Protein AF-A0A523N2C3-F1 (afdb_monomer_lite)

Foldseek 3Di:
DPLPQDWFWWWKDPQPDPDTFIWIWGAAQFWIWTHGPPDDIDTHGLLQWAWDADPPQGWIKIWGDPDPPDPGTIIITGNDPCVVV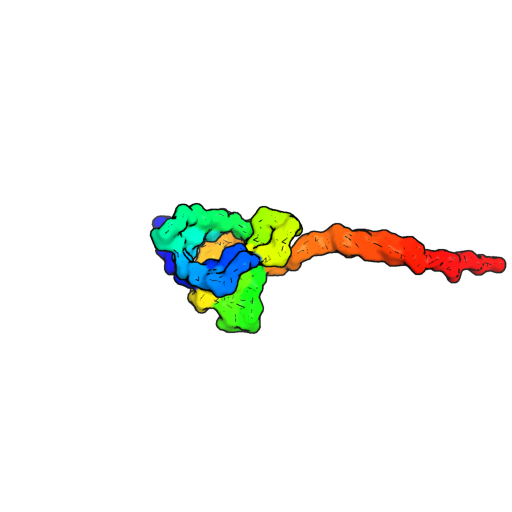SNCVRHPPSVVNNPDDPPCVVVVVVVVVVVVVPDDPPPPDD

Structure (mmCIF, N/CA/C/O backbone):
data_AF-A0A523N2C3-F1
#
_entry.id   AF-A0A523N2C3-F1
#
loop_
_atom_site.group_PDB
_atom_site.id
_atom_site.type_symbol
_atom_site.label_atom_id
_atom_site.label_alt_id
_atom_site.label_comp_id
_atom_site.label_asym_id
_atom_site.label_entity_id
_atom_site.label_seq_id
_atom_site.pdbx_PDB_ins_code
_atom_site.Cartn_x
_atom_site.Cartn_y
_atom_site.Cartn_z
_atom_site.occupancy
_atom_site.B_iso_or_equiv
_atom_site.auth_seq_id
_atom_site.auth_comp_id
_atom_site.auth_asym_id
_atom_sit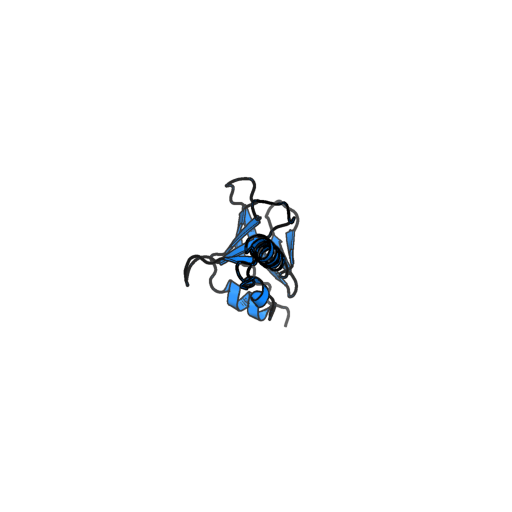e.auth_atom_id
_atom_site.pdbx_PDB_model_num
ATOM 1 N N . MET A 1 1 ? -24.363 -11.819 -2.082 1.00 35.06 1 MET A N 1
ATOM 2 C CA . MET A 1 1 ? -23.627 -11.624 -0.815 1.00 35.06 1 MET A CA 1
ATOM 3 C C . MET A 1 1 ? -23.099 -10.202 -0.810 1.00 35.06 1 MET A C 1
ATOM 5 O O . MET A 1 1 ? -22.522 -9.829 -1.828 1.00 35.06 1 MET A O 1
ATOM 9 N N . PRO A 1 2 ? -23.311 -9.391 0.240 1.00 38.69 2 PRO A N 1
ATOM 10 C CA . PRO A 1 2 ? -22.528 -8.169 0.368 1.00 38.69 2 PRO A CA 1
ATOM 11 C C . PRO A 1 2 ? -21.047 -8.582 0.432 1.00 38.69 2 PRO A C 1
ATOM 13 O O . PRO A 1 2 ? -20.755 -9.614 1.045 1.00 38.69 2 PRO A O 1
ATOM 16 N N . PRO A 1 3 ? -20.120 -7.864 -0.225 1.00 46.34 3 PRO A N 1
ATOM 17 C CA . PRO A 1 3 ? -18.705 -8.109 0.006 1.00 46.34 3 PRO A CA 1
ATOM 18 C C . PRO A 1 3 ? -18.484 -7.945 1.509 1.00 46.34 3 PRO A C 1
ATOM 20 O O . PRO A 1 3 ? -18.858 -6.919 2.081 1.00 46.34 3 PRO A O 1
ATOM 23 N N . SER A 1 4 ? -17.979 -8.989 2.165 1.00 52.44 4 SER A N 1
ATOM 24 C CA . SER A 1 4 ? -17.527 -8.888 3.546 1.00 52.44 4 SER A CA 1
ATOM 25 C C . SER A 1 4 ? -16.598 -7.687 3.609 1.00 52.44 4 SER A C 1
ATOM 27 O O . SER A 1 4 ? -15.589 -7.649 2.908 1.00 52.44 4 SER A O 1
ATOM 29 N N . LEU A 1 5 ? -16.990 -6.678 4.382 1.00 62.38 5 LEU A N 1
ATOM 30 C CA . LEU A 1 5 ?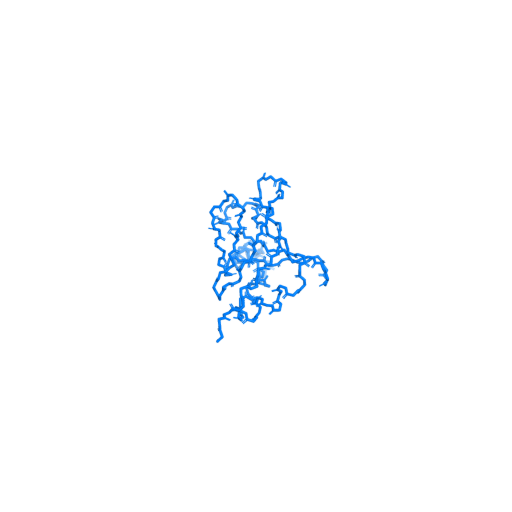 -16.196 -5.490 4.646 1.00 62.38 5 LEU A CA 1
ATOM 31 C C . LEU A 1 5 ? -15.027 -5.892 5.541 1.00 62.38 5 LEU A C 1
ATOM 33 O O . LEU A 1 5 ? -15.012 -5.581 6.725 1.00 62.38 5 LEU A O 1
ATOM 37 N N . MET A 1 6 ? -14.096 -6.668 4.991 1.00 75.12 6 MET A N 1
ATOM 38 C CA . MET A 1 6 ? -12.851 -6.988 5.661 1.00 75.12 6 MET A CA 1
ATOM 39 C C . MET A 1 6 ? -12.046 -5.696 5.730 1.00 75.12 6 MET A C 1
ATOM 41 O O . MET A 1 6 ? -11.617 -5.139 4.714 1.00 75.12 6 MET A O 1
ATOM 45 N N . GLU A 1 7 ? -11.963 -5.174 6.948 1.00 89.00 7 GLU A N 1
ATOM 46 C CA . GLU A 1 7 ? -11.082 -4.079 7.303 1.00 89.00 7 GLU A CA 1
ATOM 47 C C . GLU A 1 7 ? -9.755 -4.684 7.747 1.00 89.00 7 GLU A C 1
ATOM 49 O O . GLU A 1 7 ? -9.733 -5.542 8.625 1.00 89.00 7 GLU A O 1
ATOM 54 N N . PHE A 1 8 ? -8.664 -4.227 7.147 1.00 91.50 8 PHE A N 1
ATOM 55 C CA . PHE A 1 8 ? -7.313 -4.587 7.564 1.00 91.50 8 PHE A CA 1
ATOM 56 C C . PHE A 1 8 ? -6.679 -3.417 8.294 1.00 91.50 8 PHE A C 1
ATOM 58 O O . PHE A 1 8 ? -6.970 -2.258 7.999 1.00 91.50 8 PHE A O 1
ATOM 65 N N . GLU A 1 9 ? -5.780 -3.701 9.221 1.00 93.38 9 GLU A N 1
ATOM 66 C CA . GLU A 1 9 ? -5.009 -2.669 9.901 1.00 93.38 9 GLU A CA 1
ATOM 67 C C . GLU A 1 9 ? -3.632 -2.516 9.259 1.00 93.38 9 GLU A C 1
ATOM 69 O O . GLU A 1 9 ? -3.053 -3.456 8.708 1.00 93.38 9 GLU A O 1
ATOM 74 N N . GLY A 1 10 ? -3.105 -1.299 9.309 1.00 93.25 10 GLY A N 1
ATOM 75 C CA . GLY A 1 10 ? -1.777 -1.015 8.808 1.00 93.25 10 GLY A CA 1
ATOM 76 C C . GLY A 1 10 ? -1.240 0.326 9.272 1.00 93.25 10 GLY A C 1
ATOM 77 O O . GLY A 1 10 ? -1.877 1.080 10.012 1.00 93.25 10 GLY A O 1
ATOM 78 N N . PHE A 1 11 ? -0.045 0.637 8.783 1.00 94.62 11 PHE A N 1
ATOM 79 C CA . PHE A 1 11 ? 0.632 1.899 9.047 1.00 94.62 11 PHE A CA 1
ATOM 80 C C . PHE A 1 11 ? 0.904 2.640 7.747 1.00 94.62 11 PHE A C 1
ATOM 82 O O . PHE A 1 11 ? 1.584 2.127 6.857 1.00 94.62 11 PHE A O 1
ATOM 89 N N . TYR A 1 12 ? 0.394 3.863 7.658 1.00 93.88 12 TYR A N 1
ATOM 90 C CA . TYR A 1 12 ? 0.642 4.787 6.565 1.00 93.88 12 TYR A CA 1
ATOM 91 C C . TYR A 1 12 ? 1.841 5.691 6.867 1.00 93.88 12 TYR A C 1
ATOM 93 O O . TYR A 1 12 ? 1.990 6.210 7.974 1.00 93.88 12 TYR A O 1
ATOM 101 N N . TYR A 1 13 ? 2.653 5.915 5.842 1.00 92.62 13 TYR A N 1
ATOM 102 C CA . TYR A 1 13 ? 3.805 6.802 5.824 1.00 92.62 13 TYR A CA 1
ATOM 103 C C . TYR A 1 13 ? 3.618 7.803 4.685 1.00 92.62 13 TYR A C 1
ATOM 105 O O . TYR A 1 13 ? 3.387 7.426 3.531 1.00 92.62 13 TYR A O 1
ATOM 113 N N . ASP A 1 14 ? 3.736 9.087 5.007 1.00 89.25 14 ASP A N 1
ATOM 114 C CA . ASP A 1 14 ? 3.479 10.185 4.072 1.00 89.25 14 ASP A CA 1
ATOM 115 C C . ASP A 1 14 ? 4.646 10.483 3.115 1.00 89.25 14 ASP A C 1
ATOM 117 O O . ASP A 1 14 ? 4.495 11.303 2.209 1.00 89.25 14 ASP A O 1
ATOM 121 N N . GLY A 1 15 ? 5.795 9.827 3.314 1.00 86.44 15 GLY A N 1
ATOM 122 C CA . GLY A 1 15 ? 7.019 10.022 2.532 1.00 86.44 15 GLY A CA 1
ATOM 123 C C . GLY A 1 15 ? 7.761 11.330 2.840 1.00 86.44 15 GLY A C 1
ATOM 124 O O . GLY A 1 15 ? 8.790 11.606 2.224 1.00 86.44 15 GLY A O 1
ATOM 125 N N . LYS A 1 16 ? 7.264 12.134 3.788 1.00 86.38 16 LYS A N 1
ATOM 126 C CA . LYS A 1 16 ? 7.852 13.418 4.204 1.00 86.38 16 LYS A CA 1
ATOM 127 C C . LYS A 1 16 ? 8.444 13.347 5.603 1.00 86.38 16 LYS A C 1
ATOM 129 O O . LYS A 1 16 ? 9.425 14.028 5.887 1.00 86.38 16 LYS A O 1
ATOM 134 N N . SER A 1 17 ? 7.849 12.533 6.467 1.00 87.19 17 SER A N 1
ATOM 135 C CA . SER A 1 17 ? 8.278 12.334 7.842 1.00 87.19 17 SER A CA 1
ATOM 136 C C . SER A 1 17 ? 8.409 10.839 8.160 1.00 87.19 17 SER A C 1
ATOM 138 O O . SER A 1 17 ? 7.783 10.003 7.506 1.00 87.19 17 SER A O 1
ATOM 140 N N . PRO A 1 18 ? 9.202 10.467 9.180 1.00 83.94 18 PRO A N 1
ATOM 141 C CA . PRO A 1 18 ? 9.269 9.087 9.666 1.00 83.94 18 PRO A CA 1
ATOM 142 C C . PRO A 1 18 ? 8.032 8.679 10.490 1.00 83.94 18 PRO A C 1
ATOM 144 O O . PRO A 1 18 ? 8.004 7.589 11.066 1.00 83.94 18 PRO A O 1
ATOM 147 N N . THR A 1 19 ? 7.026 9.552 10.585 1.00 89.00 19 THR A N 1
ATOM 148 C CA . THR A 1 19 ? 5.820 9.347 11.387 1.00 89.00 19 THR A CA 1
ATOM 149 C C . THR A 1 19 ? 4.987 8.205 10.821 1.00 89.00 19 THR A C 1
ATOM 151 O O . THR A 1 19 ? 4.746 8.122 9.617 1.00 89.00 19 THR A O 1
ATOM 154 N N . ARG A 1 20 ? 4.523 7.331 11.714 1.00 91.88 20 ARG A N 1
ATOM 155 C CA . ARG A 1 20 ? 3.606 6.239 11.386 1.00 91.88 20 ARG A CA 1
ATOM 156 C C . ARG A 1 20 ? 2.194 6.679 11.721 1.00 91.88 20 ARG A C 1
ATOM 158 O O . ARG A 1 20 ? 1.926 7.038 12.864 1.00 91.88 20 ARG A O 1
ATOM 165 N N . HIS A 1 21 ? 1.299 6.612 10.748 1.00 92.69 21 HIS A N 1
ATOM 166 C CA . HIS A 1 21 ? -0.113 6.902 10.956 1.00 92.69 21 HIS A CA 1
ATOM 167 C C . HIS A 1 21 ? -0.902 5.590 10.949 1.00 92.69 21 HIS A C 1
ATOM 169 O O . HIS A 1 21 ? -0.897 4.910 9.920 1.00 92.69 21 HIS A O 1
ATOM 175 N N . PRO A 1 22 ? -1.555 5.202 12.059 1.00 93.50 22 PRO A N 1
ATOM 176 C CA . PRO A 1 22 ? -2.421 4.031 12.057 1.00 93.50 22 PRO A CA 1
ATOM 177 C C . PRO A 1 22 ? -3.563 4.257 11.065 1.00 93.50 22 PRO A C 1
ATOM 179 O O . PRO A 1 22 ? -4.170 5.332 11.024 1.00 93.50 22 PRO A O 1
ATOM 182 N N . VAL A 1 23 ? -3.818 3.255 10.232 1.00 94.62 23 VAL A N 1
ATOM 183 C CA . VAL A 1 23 ? -4.804 3.338 9.160 1.00 94.62 23 VAL A CA 1
ATOM 184 C C . VAL A 1 23 ? -5.556 2.024 9.039 1.00 94.62 23 VAL A C 1
ATOM 186 O O . VAL A 1 23 ? -4.975 0.944 9.139 1.00 94.62 23 VAL A O 1
ATOM 189 N N . LYS A 1 24 ? -6.858 2.126 8.794 1.00 94.62 24 LYS A N 1
ATOM 190 C CA . LYS A 1 24 ? -7.691 0.996 8.402 1.00 94.62 24 LYS A CA 1
ATOM 191 C C . LYS A 1 24 ? -7.810 0.938 6.891 1.00 94.62 24 LYS A C 1
ATOM 193 O O . LYS A 1 24 ? -7.912 1.960 6.217 1.00 94.62 24 LYS A O 1
ATOM 198 N N . LEU A 1 25 ? -7.816 -0.264 6.352 1.00 92.94 25 LEU A N 1
ATOM 199 C CA . LEU A 1 25 ? -7.745 -0.532 4.930 1.00 92.94 25 LEU A CA 1
ATOM 200 C C . LEU A 1 25 ? -8.987 -1.292 4.513 1.00 92.94 25 LEU A C 1
ATOM 202 O O . LEU A 1 25 ? -9.305 -2.331 5.081 1.00 92.94 25 LEU A O 1
ATOM 206 N N . ARG A 1 26 ? -9.677 -0.788 3.496 1.00 92.31 26 ARG A N 1
ATOM 207 C CA . ARG A 1 26 ? -10.812 -1.472 2.878 1.00 92.31 26 ARG A CA 1
ATOM 208 C C . ARG A 1 26 ? -10.537 -1.719 1.414 1.00 92.31 26 ARG A C 1
ATOM 210 O O . ARG A 1 26 ? -10.125 -0.823 0.677 1.00 92.31 26 ARG A O 1
ATOM 217 N N . LEU A 1 27 ? -10.780 -2.951 1.003 1.00 89.50 27 LEU A N 1
ATOM 218 C CA . LEU A 1 27 ? -10.638 -3.371 -0.378 1.00 89.50 27 LEU A CA 1
ATOM 219 C C . LEU A 1 27 ? -11.946 -3.106 -1.118 1.00 89.50 27 LEU A C 1
ATOM 221 O O . LEU A 1 27 ? -13.016 -3.507 -0.668 1.00 89.50 27 LEU A O 1
ATOM 225 N N . ASN A 1 28 ? -11.843 -2.451 -2.266 1.00 87.75 28 ASN A N 1
ATOM 226 C CA . ASN A 1 28 ? -12.904 -2.357 -3.261 1.00 87.75 28 ASN A CA 1
ATOM 227 C C . ASN A 1 28 ? -12.353 -2.862 -4.594 1.00 87.75 28 ASN A C 1
ATOM 229 O O . ASN A 1 28 ? -11.156 -2.738 -4.806 1.00 87.75 28 ASN A O 1
ATOM 233 N N . PRO A 1 29 ? -13.177 -3.319 -5.553 1.00 85.88 29 PRO A N 1
ATOM 234 C CA . PRO A 1 29 ? -12.684 -3.897 -6.812 1.00 85.88 29 PRO A CA 1
ATOM 235 C C . PRO A 1 29 ? -11.722 -3.018 -7.636 1.00 85.88 29 PRO A C 1
ATOM 237 O O . PRO A 1 29 ? -10.985 -3.524 -8.475 1.00 85.88 29 PRO A O 1
ATOM 240 N N . GLN A 1 30 ? -11.724 -1.698 -7.426 1.00 85.12 30 GLN A N 1
ATOM 241 C CA . GLN A 1 30 ? -10.916 -0.732 -8.188 1.00 85.12 30 GLN A CA 1
ATOM 242 C C . GLN A 1 30 ? -9.909 0.041 -7.324 1.00 85.12 30 GLN A C 1
ATOM 244 O O . GLN A 1 30 ? -8.933 0.583 -7.850 1.00 85.12 30 GLN A O 1
ATOM 249 N N . HIS A 1 31 ? -10.156 0.128 -6.015 1.00 90.38 31 HIS A N 1
ATOM 250 C CA . HIS A 1 31 ? -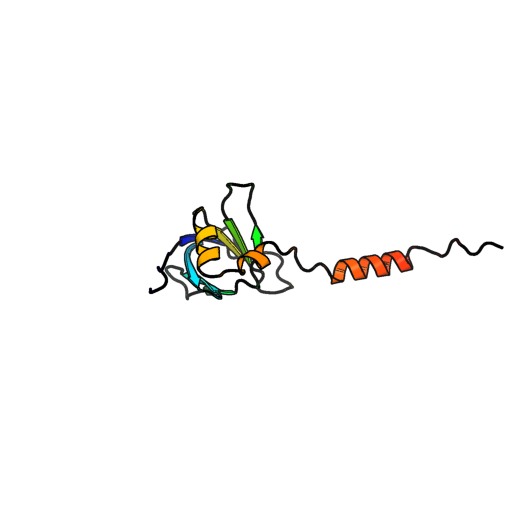9.444 1.027 -5.117 1.00 90.38 31 HIS A CA 1
ATOM 251 C C . HIS A 1 31 ? -9.164 0.364 -3.769 1.00 90.38 31 HIS A C 1
ATOM 253 O O . HIS A 1 31 ? -10.019 -0.306 -3.196 1.00 90.38 31 HIS A O 1
ATOM 259 N N . LEU A 1 32 ? -7.992 0.656 -3.220 1.00 91.25 32 LEU A N 1
ATOM 260 C CA . LEU A 1 32 ? -7.680 0.495 -1.812 1.00 91.25 32 LEU A CA 1
ATOM 261 C C . LEU A 1 32 ? -8.083 1.769 -1.068 1.00 91.25 32 LEU A C 1
ATOM 263 O O . LEU A 1 32 ? -7.594 2.857 -1.367 1.00 91.25 32 LEU A O 1
ATOM 267 N N . HIS A 1 33 ? -8.973 1.638 -0.100 1.00 93.69 33 HIS A N 1
ATOM 268 C CA . HIS A 1 33 ? -9.438 2.732 0.735 1.00 93.69 33 HIS A CA 1
ATOM 269 C C . HIS A 1 33 ? -8.645 2.769 2.035 1.00 93.69 33 HIS A C 1
ATOM 271 O O . HIS A 1 33 ? -8.586 1.772 2.744 1.00 93.69 33 HIS A O 1
ATOM 277 N N . LEU A 1 34 ? -8.063 3.922 2.345 1.00 93.62 34 LEU A N 1
ATOM 278 C CA . LEU A 1 34 ? -7.343 4.209 3.575 1.00 93.62 34 LEU A CA 1
ATOM 279 C C . LEU A 1 34 ? -8.229 5.092 4.458 1.00 93.62 34 LEU A C 1
ATOM 281 O O . LEU A 1 34 ? -8.521 6.240 4.113 1.00 93.62 34 LEU A O 1
ATOM 285 N N . ILE A 1 35 ? -8.668 4.541 5.581 1.00 94.06 35 ILE A N 1
ATOM 286 C CA . ILE A 1 35 ? -9.496 5.203 6.584 1.00 94.06 35 ILE A CA 1
ATOM 287 C C . ILE A 1 35 ? -8.607 5.558 7.765 1.00 94.06 35 ILE A C 1
ATOM 289 O O . ILE A 1 35 ? -8.096 4.687 8.470 1.00 94.06 35 ILE A O 1
ATOM 293 N N . PHE A 1 36 ? -8.440 6.853 7.972 1.00 92.50 36 PHE A N 1
ATOM 294 C CA . PHE A 1 36 ? -7.754 7.406 9.126 1.00 92.50 36 PHE A CA 1
ATOM 295 C C . PHE A 1 36 ? -8.780 7.766 10.207 1.00 92.50 36 PHE A C 1
ATOM 297 O O . PHE A 1 36 ? -9.925 8.060 9.864 1.00 92.50 36 PHE A O 1
ATOM 304 N N . PRO A 1 37 ? -8.388 7.790 11.491 1.00 87.00 37 PRO A N 1
ATOM 305 C CA . PRO A 1 37 ? -9.283 8.214 12.568 1.00 87.00 37 PRO A CA 1
ATOM 306 C C . PRO A 1 37 ? -9.735 9.675 12.410 1.00 87.00 37 PRO A C 1
ATOM 308 O O . PRO A 1 37 ? -10.918 9.962 12.560 1.00 87.00 37 PRO A O 1
ATOM 311 N N . ASP A 1 38 ? -8.818 10.565 12.015 1.00 86.31 38 ASP A N 1
ATOM 312 C CA . ASP A 1 38 ? -9.045 12.020 12.026 1.00 86.31 38 ASP A CA 1
ATOM 313 C C . ASP A 1 38 ? -8.888 12.686 10.648 1.00 86.31 38 ASP A C 1
ATOM 315 O O . ASP A 1 38 ? -8.848 13.911 10.541 1.00 86.31 38 ASP A O 1
ATOM 319 N N . GLN A 1 39 ? -8.742 11.901 9.575 1.00 86.81 39 GLN A N 1
ATOM 320 C CA . GLN A 1 39 ? -8.543 12.434 8.223 1.00 86.81 39 GLN A CA 1
ATOM 321 C C . GLN A 1 39 ? -9.601 11.914 7.252 1.00 86.81 39 GLN A C 1
ATOM 323 O O . GLN A 1 39 ? -10.121 10.810 7.431 1.00 86.81 39 GLN A O 1
ATOM 328 N N . PRO A 1 40 ? -9.904 12.682 6.189 1.00 87.50 40 PRO A N 1
ATOM 329 C CA . PRO A 1 40 ? -10.773 12.206 5.128 1.00 87.50 40 PRO A CA 1
ATOM 330 C C . PRO A 1 40 ? -10.255 10.904 4.510 1.00 87.50 40 PRO A C 1
ATOM 332 O O . PRO A 1 40 ? -9.051 10.658 4.409 1.00 87.50 40 PRO A O 1
ATOM 335 N N . LEU A 1 41 ? -11.209 10.098 4.047 1.00 89.19 41 LEU A N 1
ATOM 336 C CA . LEU A 1 41 ? -10.970 8.868 3.305 1.00 89.19 41 LEU A CA 1
ATOM 337 C C . LEU A 1 41 ? -10.018 9.116 2.131 1.00 89.19 41 LEU A C 1
ATOM 339 O O . LEU A 1 41 ? -10.311 9.913 1.237 1.00 89.19 41 LEU A O 1
ATOM 343 N N . LEU A 1 42 ? -8.911 8.380 2.097 1.00 91.62 42 LEU A N 1
ATOM 344 C CA . LEU A 1 42 ? -7.954 8.441 1.001 1.00 91.62 42 LEU A CA 1
ATOM 345 C C . LEU A 1 42 ? -8.087 7.190 0.130 1.00 91.62 42 LEU A C 1
ATOM 347 O O . LEU A 1 42 ? -7.889 6.074 0.594 1.00 91.62 42 LEU A O 1
ATOM 351 N N . SER A 1 43 ? -8.390 7.374 -1.153 1.00 91.62 43 SER A N 1
ATOM 352 C CA . SER A 1 43 ? -8.596 6.263 -2.093 1.00 91.62 43 SER A CA 1
ATOM 353 C C . SER A 1 43 ? -7.412 6.103 -3.045 1.00 91.62 43 SER A C 1
ATOM 355 O O . SER A 1 43 ? -6.960 7.054 -3.698 1.00 91.62 43 SER A O 1
ATOM 357 N N . TRP A 1 44 ? -6.883 4.887 -3.125 1.00 91.00 44 TRP A N 1
ATOM 358 C CA . TRP A 1 44 ? -5.734 4.513 -3.941 1.00 91.00 44 TRP A CA 1
ATOM 359 C C . TRP A 1 44 ? -6.153 3.558 -5.061 1.00 91.00 44 TRP A C 1
ATOM 361 O O . TRP A 1 44 ? -6.542 2.436 -4.765 1.00 91.00 44 TRP A O 1
ATOM 371 N N . PRO A 1 45 ? -6.079 3.956 -6.344 1.00 89.12 45 PRO A N 1
ATOM 372 C CA . PRO A 1 45 ? -6.359 3.039 -7.441 1.00 89.12 45 PRO A CA 1
ATOM 373 C C . PRO A 1 45 ? -5.246 1.996 -7.534 1.00 89.12 45 PRO A C 1
ATOM 375 O O . PRO A 1 45 ? -4.065 2.348 -7.469 1.00 89.12 45 PRO A O 1
ATOM 378 N N . TYR A 1 46 ? -5.601 0.729 -7.743 1.00 85.88 46 TYR A N 1
ATOM 379 C CA . TYR A 1 46 ? -4.603 -0.347 -7.806 1.00 85.88 46 TYR A CA 1
ATOM 380 C C . TYR A 1 46 ? -3.582 -0.175 -8.938 1.00 85.88 46 TYR A C 1
ATOM 382 O O . TYR A 1 46 ? -2.420 -0.536 -8.780 1.00 85.88 46 TYR A O 1
ATOM 390 N N . SER A 1 47 ? -3.980 0.452 -10.049 1.00 81.62 47 SER A N 1
ATOM 391 C CA . SER A 1 47 ? -3.122 0.678 -11.221 1.00 81.62 47 SER A CA 1
ATOM 392 C C . SER A 1 47 ? -1.874 1.526 -10.947 1.00 81.62 47 SER A C 1
ATOM 394 O O . SER A 1 47 ? -0.923 1.469 -11.722 1.00 81.62 47 SER A O 1
ATOM 396 N N . GLY A 1 48 ? -1.868 2.316 -9.869 1.00 77.88 48 GLY A N 1
ATOM 397 C CA . GLY A 1 48 ? -0.744 3.168 -9.473 1.00 77.88 48 GLY A CA 1
ATOM 398 C C . GLY A 1 48 ? 0.031 2.659 -8.259 1.00 77.88 48 GLY A C 1
ATOM 399 O O . GLY A 1 48 ? 0.867 3.393 -7.731 1.00 77.88 48 GLY A O 1
ATOM 400 N N . LEU A 1 49 ? -0.280 1.453 -7.787 1.00 85.81 49 LEU A N 1
ATOM 401 C CA . LEU A 1 49 ? 0.340 0.861 -6.612 1.00 85.81 49 LEU A CA 1
ATOM 402 C C . LEU A 1 49 ? 1.429 -0.126 -7.005 1.00 85.81 49 LEU A C 1
ATOM 404 O O . LEU A 1 49 ? 1.285 -0.917 -7.937 1.00 85.81 49 LEU A O 1
ATOM 408 N N . ARG A 1 50 ? 2.506 -0.096 -6.233 1.00 83.94 50 ARG A N 1
ATOM 409 C CA . ARG A 1 50 ? 3.604 -1.050 -6.301 1.00 83.94 50 ARG A CA 1
ATOM 410 C C . ARG A 1 50 ? 3.653 -1.821 -4.995 1.00 83.94 50 ARG A C 1
ATOM 412 O O . ARG A 1 50 ? 3.562 -1.213 -3.934 1.00 83.94 50 ARG A O 1
ATOM 419 N N . MET A 1 51 ? 3.818 -3.137 -5.064 1.00 86.25 51 MET A N 1
ATOM 420 C CA . MET A 1 51 ? 4.030 -3.935 -3.862 1.00 86.25 51 MET A CA 1
ATOM 421 C C . MET A 1 51 ? 5.503 -4.279 -3.713 1.00 86.25 51 MET A C 1
ATOM 423 O O . MET A 1 51 ? 6.146 -4.755 -4.648 1.00 86.25 51 MET A O 1
ATOM 427 N N . THR A 1 52 ? 6.003 -4.094 -2.503 1.00 82.56 52 THR A N 1
ATOM 428 C CA . THR A 1 52 ? 7.313 -4.554 -2.066 1.00 82.56 52 THR A CA 1
ATOM 429 C C . THR A 1 52 ? 7.102 -5.510 -0.889 1.00 82.56 52 THR A C 1
ATOM 431 O O . THR A 1 52 ? 6.213 -5.314 -0.061 1.00 82.56 52 THR A O 1
ATOM 434 N N . ARG A 1 53 ? 7.909 -6.568 -0.795 1.00 77.06 53 ARG A N 1
ATOM 435 C CA . ARG A 1 53 ? 7.921 -7.478 0.358 1.00 77.06 53 ARG A CA 1
ATOM 436 C C . ARG A 1 53 ? 9.361 -7.742 0.762 1.00 77.06 53 ARG A C 1
ATOM 438 O O . ARG A 1 53 ? 10.224 -7.902 -0.100 1.00 77.06 53 ARG A O 1
ATOM 445 N N . THR A 1 54 ? 9.627 -7.769 2.063 1.00 70.31 54 THR A N 1
ATOM 446 C CA . THR A 1 54 ? 10.938 -8.180 2.574 1.00 70.31 54 THR A CA 1
ATOM 447 C C . THR A 1 54 ? 10.918 -9.689 2.799 1.0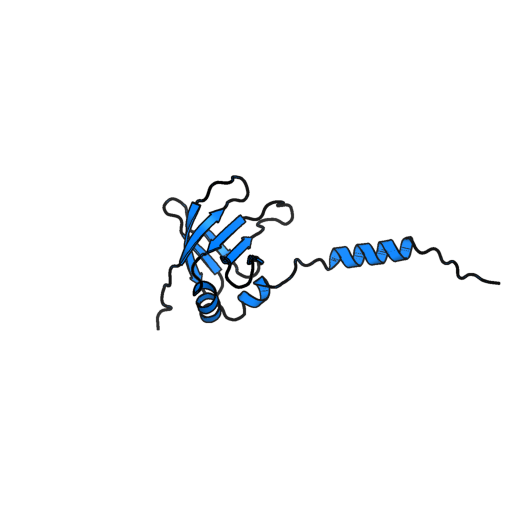0 70.31 54 THR A C 1
ATOM 449 O O . THR A 1 54 ? 10.405 -10.145 3.813 1.00 70.31 54 THR A O 1
ATOM 452 N N . GLY A 1 55 ? 11.450 -10.468 1.858 1.00 65.69 55 GLY A N 1
ATOM 453 C CA . GLY A 1 55 ? 11.397 -11.936 1.927 1.00 65.69 55 GLY A CA 1
ATOM 454 C C . GLY A 1 55 ? 10.001 -12.512 1.645 1.00 65.69 55 GLY A C 1
ATOM 455 O O . GLY A 1 55 ? 9.086 -11.780 1.267 1.00 65.69 55 GLY A O 1
ATOM 456 N N . SER A 1 56 ? 9.843 -13.832 1.797 1.00 66.19 56 SER A N 1
ATOM 457 C CA . SER A 1 56 ? 8.577 -14.540 1.540 1.00 66.19 56 SER A CA 1
ATOM 458 C C . SER A 1 56 ? 7.487 -14.200 2.553 1.00 66.19 56 SER A C 1
ATOM 460 O O . SER A 1 56 ? 6.338 -14.051 2.148 1.00 66.19 56 SER A O 1
ATOM 462 N N . ASP A 1 57 ? 7.860 -13.990 3.818 1.00 71.25 57 ASP A N 1
ATOM 463 C CA . ASP A 1 57 ? 6.923 -13.859 4.948 1.00 71.25 57 ASP A CA 1
ATOM 464 C C . ASP A 1 57 ? 6.892 -12.452 5.556 1.00 71.25 57 ASP A C 1
ATOM 466 O O . ASP A 1 57 ? 6.244 -12.208 6.570 1.00 71.25 57 ASP A O 1
ATOM 470 N N . GLY A 1 58 ? 7.603 -11.498 4.950 1.00 78.44 58 GLY A N 1
ATOM 471 C CA . GLY A 1 58 ? 7.633 -10.130 5.448 1.00 78.44 58 GLY A CA 1
ATOM 472 C C . GLY A 1 58 ? 6.304 -9.391 5.274 1.00 78.44 58 GLY A C 1
ATOM 473 O O . GLY A 1 58 ? 5.459 -9.782 4.455 1.00 78.44 58 GLY A O 1
ATOM 474 N N . PRO A 1 59 ? 6.145 -8.257 5.979 1.00 86.25 59 PRO A N 1
ATOM 475 C CA . PRO A 1 59 ? 4.958 -7.430 5.858 1.00 86.25 59 PRO A CA 1
ATOM 476 C C . PRO A 1 59 ? 4.805 -6.918 4.427 1.00 86.25 59 PRO A C 1
ATOM 478 O O . PRO A 1 59 ? 5.785 -6.647 3.719 1.00 86.25 59 PRO A O 1
ATOM 481 N N . ILE A 1 60 ? 3.555 -6.775 4.009 1.00 88.19 60 ILE A N 1
ATOM 482 C CA . ILE A 1 60 ? 3.197 -6.282 2.686 1.00 88.19 60 ILE A CA 1
ATOM 483 C C . ILE A 1 60 ? 3.365 -4.769 2.693 1.00 88.19 60 ILE A C 1
ATOM 485 O O . ILE A 1 60 ? 2.815 -4.069 3.541 1.00 88.19 60 ILE A O 1
ATOM 489 N N . ARG A 1 61 ? 4.148 -4.256 1.746 1.00 90.19 61 ARG A N 1
ATOM 490 C CA . ARG A 1 61 ? 4.404 -2.825 1.588 1.00 90.19 61 ARG A CA 1
ATOM 491 C C . ARG A 1 61 ? 3.791 -2.359 0.284 1.00 90.19 61 ARG A C 1
ATOM 493 O O . ARG A 1 61 ? 4.206 -2.815 -0.775 1.00 90.19 61 ARG A O 1
ATOM 500 N N . LEU A 1 62 ? 2.813 -1.467 0.355 1.00 90.81 62 LEU A N 1
ATOM 501 C CA . LEU A 1 62 ? 2.184 -0.856 -0.811 1.00 90.81 62 LEU A CA 1
ATOM 502 C C . LEU A 1 62 ? 2.679 0.575 -0.966 1.00 90.81 62 LEU A C 1
ATOM 504 O O . LEU A 1 62 ? 2.424 1.428 -0.120 1.00 90.81 62 LEU A O 1
ATOM 508 N N . GLU A 1 63 ? 3.381 0.829 -2.058 1.00 90.81 63 GLU A N 1
ATOM 509 C CA . GLU A 1 63 ? 3.972 2.113 -2.403 1.00 90.81 63 GLU A CA 1
ATOM 510 C C . GLU A 1 63 ? 3.139 2.808 -3.483 1.00 90.81 63 GLU A C 1
ATOM 512 O O . GLU A 1 63 ? 2.736 2.190 -4.474 1.00 90.81 63 GLU A O 1
ATOM 517 N N . ARG A 1 64 ? 2.925 4.116 -3.323 1.00 88.19 64 ARG A N 1
ATOM 518 C CA . ARG A 1 64 ? 2.274 4.971 -4.318 1.00 88.19 64 ARG A CA 1
ATOM 519 C C . ARG A 1 64 ? 3.079 6.240 -4.552 1.00 88.19 64 ARG A C 1
ATOM 521 O O . ARG A 1 64 ? 3.323 7.006 -3.622 1.00 88.19 64 ARG A O 1
ATOM 528 N N . PHE A 1 65 ? 3.383 6.506 -5.818 1.00 84.44 65 PHE A N 1
ATOM 529 C CA . PHE A 1 65 ? 3.879 7.802 -6.275 1.00 84.44 65 PHE A CA 1
ATOM 530 C C . PHE A 1 65 ? 2.689 8.633 -6.759 1.00 84.44 65 PHE A C 1
ATOM 532 O O . PHE A 1 65 ? 1.927 8.194 -7.623 1.00 84.44 65 PHE A O 1
ATOM 539 N N . ILE A 1 66 ? 2.490 9.818 -6.187 1.00 81.56 66 ILE A N 1
ATOM 540 C CA . ILE A 1 66 ? 1.408 10.730 -6.578 1.00 81.56 66 ILE A CA 1
ATOM 541 C C . ILE A 1 66 ? 1.791 11.504 -7.840 1.00 81.56 66 ILE A C 1
ATOM 543 O O . ILE A 1 66 ? 0.935 11.786 -8.677 1.00 81.56 66 ILE A O 1
ATOM 547 N N . SER A 1 67 ? 3.078 11.818 -8.000 1.00 79.00 67 SER A N 1
ATOM 548 C CA . SER A 1 67 ? 3.614 12.523 -9.165 1.00 79.00 67 SER A CA 1
ATOM 549 C C . SER A 1 67 ? 4.890 11.862 -9.674 1.00 79.00 67 SER A C 1
ATOM 551 O O . SER A 1 67 ? 5.655 11.286 -8.907 1.00 79.00 67 SER A O 1
ATOM 553 N N . LYS A 1 68 ? 5.163 11.997 -10.977 1.00 74.00 68 LYS A N 1
ATOM 554 C CA . LYS A 1 68 ? 6.404 11.500 -11.601 1.00 74.00 68 LYS A CA 1
ATOM 555 C C . LYS A 1 68 ? 7.670 12.145 -11.029 1.00 74.00 68 LYS A C 1
ATOM 557 O O . LYS A 1 68 ? 8.737 11.555 -11.137 1.00 74.00 68 LYS A O 1
ATOM 562 N N . ASN A 1 69 ? 7.542 13.337 -10.450 1.00 76.06 69 ASN A N 1
ATOM 563 C CA . ASN A 1 69 ? 8.660 14.094 -9.886 1.00 76.06 69 ASN A CA 1
ATOM 564 C C . ASN A 1 69 ? 8.837 13.842 -8.379 1.00 76.06 69 ASN A C 1
ATOM 566 O O . ASN A 1 69 ? 9.695 14.457 -7.751 1.00 76.06 69 ASN A O 1
ATOM 570 N N . GLU A 1 70 ? 8.003 12.990 -7.780 1.00 77.12 70 GLU A N 1
ATOM 571 C CA . GLU A 1 70 ? 8.089 12.657 -6.363 1.00 77.12 70 GLU A CA 1
ATOM 572 C C . GLU A 1 70 ? 9.217 11.641 -6.140 1.00 77.12 70 GLU A C 1
ATOM 574 O O . GLU A 1 70 ? 9.251 10.585 -6.770 1.00 77.12 70 GLU A O 1
ATOM 579 N N . VAL A 1 71 ? 10.159 11.982 -5.258 1.00 78.69 71 VAL A N 1
ATOM 580 C CA . VAL A 1 71 ? 11.335 11.142 -4.971 1.00 78.69 71 VAL A CA 1
ATOM 581 C C . VAL A 1 71 ? 10.998 10.046 -3.958 1.00 78.69 71 VAL A C 1
ATOM 583 O O . VAL A 1 71 ? 11.509 8.932 -4.064 1.00 78.69 71 VAL A O 1
ATOM 586 N N . THR A 1 72 ? 10.101 10.339 -3.012 1.00 84.19 72 THR A N 1
ATOM 587 C CA . THR A 1 72 ? 9.721 9.421 -1.932 1.00 84.19 72 THR A CA 1
ATOM 588 C C . THR A 1 72 ? 8.264 8.991 -2.092 1.00 84.19 72 THR A C 1
ATOM 590 O O . THR A 1 72 ? 7.385 9.851 -2.062 1.00 84.19 72 THR A O 1
ATOM 593 N N . PRO A 1 73 ? 7.967 7.690 -2.245 1.00 88.00 73 PRO A N 1
ATOM 594 C CA . PRO A 1 73 ? 6.590 7.230 -2.323 1.00 88.00 73 PRO A CA 1
ATOM 595 C C . PRO A 1 73 ? 5.894 7.355 -0.970 1.00 88.00 73 PRO A C 1
ATOM 597 O O . PRO A 1 73 ? 6.511 7.252 0.093 1.00 88.00 73 PRO A O 1
ATOM 600 N N . ARG A 1 74 ? 4.570 7.466 -1.016 1.00 92.00 74 ARG A N 1
ATOM 601 C CA . ARG A 1 74 ? 3.732 7.158 0.142 1.00 92.00 74 ARG A CA 1
ATOM 602 C C . ARG A 1 74 ? 3.679 5.653 0.309 1.00 92.00 74 ARG A C 1
ATOM 604 O O . ARG A 1 74 ? 3.600 4.931 -0.684 1.00 92.00 74 ARG A O 1
ATOM 611 N N . LEU A 1 75 ? 3.683 5.190 1.548 1.00 92.56 75 LEU A N 1
ATOM 612 C CA . LEU A 1 75 ? 3.784 3.772 1.860 1.00 92.56 75 LEU A CA 1
ATOM 613 C C . LEU A 1 75 ? 2.682 3.365 2.834 1.00 92.56 75 LEU A C 1
ATOM 615 O O . LEU A 1 75 ? 2.415 4.067 3.801 1.00 92.56 75 LEU A O 1
ATOM 619 N N . VAL A 1 76 ? 2.077 2.208 2.598 1.00 93.62 76 VAL A N 1
ATOM 620 C CA . VAL A 1 76 ? 1.247 1.500 3.573 1.00 93.62 76 VAL A CA 1
ATOM 621 C C . VAL A 1 76 ? 1.904 0.168 3.882 1.00 93.62 76 VAL A C 1
ATOM 623 O O . VAL A 1 76 ? 2.242 -0.581 2.966 1.00 93.62 76 VAL A O 1
ATOM 626 N N . VAL A 1 77 ? 2.079 -0.126 5.164 1.00 92.88 77 VAL A N 1
ATOM 627 C CA . VAL A 1 77 ? 2.587 -1.409 5.649 1.00 92.88 77 VAL A CA 1
ATOM 628 C C . VAL A 1 77 ? 1.445 -2.180 6.289 1.00 92.88 77 VAL A C 1
ATOM 630 O O . VAL A 1 77 ? 0.749 -1.637 7.143 1.00 92.88 77 VAL A O 1
ATOM 633 N N . ILE A 1 78 ? 1.273 -3.426 5.863 1.00 92.31 78 ILE A N 1
ATOM 634 C CA . ILE A 1 78 ? 0.196 -4.325 6.276 1.00 92.31 78 ILE A CA 1
ATOM 635 C C . ILE A 1 78 ? 0.856 -5.603 6.779 1.00 92.31 78 ILE A C 1
ATOM 637 O O . ILE A 1 78 ? 1.640 -6.226 6.058 1.00 92.31 78 ILE A O 1
ATOM 641 N N . GLU A 1 79 ? 0.583 -5.956 8.029 1.00 89.69 79 GLU A N 1
ATOM 642 C CA . GLU A 1 79 ? 1.172 -7.137 8.671 1.00 89.69 79 GLU A CA 1
ATOM 643 C C . GLU A 1 79 ? 0.313 -8.386 8.476 1.00 89.69 79 GLU A C 1
ATOM 645 O O . GLU A 1 79 ? 0.838 -9.496 8.496 1.00 89.69 79 GLU A O 1
ATOM 650 N N . ASP A 1 80 ? -0.983 -8.201 8.222 1.00 88.62 80 ASP A N 1
ATOM 651 C CA . ASP A 1 80 ? -1.929 -9.290 8.029 1.00 88.62 80 ASP A CA 1
ATOM 652 C C . ASP A 1 80 ? -1.591 -10.115 6.766 1.00 88.62 80 ASP A C 1
ATOM 654 O O . ASP A 1 80 ? -1.630 -9.583 5.645 1.00 88.62 80 ASP A O 1
ATOM 658 N N . PRO A 1 81 ? -1.258 -11.412 6.910 1.00 83.00 81 PRO A N 1
ATOM 659 C CA . PRO A 1 81 ? -0.915 -12.272 5.784 1.00 83.00 81 PRO A CA 1
ATOM 660 C C . PRO A 1 81 ? -2.116 -12.595 4.880 1.00 83.00 81 PRO A C 1
ATOM 662 O O . PRO A 1 81 ? -1.912 -12.890 3.698 1.00 83.00 81 PRO A O 1
ATOM 665 N N . GLU A 1 82 ? -3.351 -12.515 5.385 1.00 86.31 82 GLU A N 1
ATOM 666 C CA . GLU A 1 82 ? -4.570 -12.807 4.620 1.00 86.31 82 GLU A CA 1
ATOM 667 C C . GLU A 1 82 ? -4.915 -11.691 3.626 1.00 86.31 82 GLU A C 1
ATOM 669 O O . GLU A 1 82 ? -5.622 -11.927 2.641 1.00 86.31 82 GLU A O 1
ATOM 674 N N . PHE A 1 83 ? -4.347 -10.494 3.812 1.00 87.19 83 PHE A N 1
ATOM 675 C CA . PHE A 1 83 ? -4.611 -9.326 2.972 1.00 87.19 83 PHE A CA 1
ATOM 676 C C . PHE A 1 83 ? -4.449 -9.607 1.473 1.00 87.19 83 PHE A C 1
ATOM 678 O O . PHE A 1 83 ? -5.273 -9.168 0.673 1.00 87.19 83 PHE A O 1
ATOM 685 N N . LEU A 1 84 ? -3.404 -10.337 1.060 1.00 85.00 84 LEU A N 1
ATOM 686 C CA . LEU A 1 84 ? -3.174 -10.614 -0.366 1.00 85.00 84 LEU A CA 1
ATOM 687 C C . LEU A 1 84 ? -4.210 -11.567 -0.951 1.00 85.00 84 LEU A C 1
ATOM 689 O O . LEU A 1 84 ? -4.632 -11.371 -2.093 1.00 85.00 84 LEU A O 1
ATOM 693 N N . ALA A 1 85 ? -4.607 -12.585 -0.187 1.00 84.94 85 ALA A N 1
ATOM 694 C CA . ALA A 1 85 ? -5.628 -13.533 -0.613 1.00 84.94 85 ALA A CA 1
ATOM 695 C C . ALA A 1 85 ? -6.968 -12.811 -0.792 1.00 84.94 85 ALA A C 1
ATOM 697 O O . ALA A 1 85 ? -7.635 -12.971 -1.816 1.00 84.94 85 ALA A O 1
ATOM 698 N N . GLU A 1 86 ? -7.308 -11.932 0.149 1.00 87.75 86 GLU A N 1
ATOM 699 C CA . GLU A 1 86 ? -8.535 -11.152 0.080 1.00 87.75 86 GLU A CA 1
ATOM 700 C C . GLU A 1 86 ? -8.491 -10.089 -1.025 1.00 87.75 86 GLU A C 1
ATOM 702 O O . GLU A 1 86 ? -9.448 -9.941 -1.786 1.00 87.75 86 GLU A O 1
ATOM 707 N N . ALA A 1 87 ? -7.359 -9.406 -1.207 1.00 86.12 87 ALA A N 1
ATOM 708 C CA . ALA A 1 87 ? -7.159 -8.485 -2.324 1.00 86.12 87 ALA A CA 1
ATOM 709 C C . ALA A 1 87 ? -7.316 -9.195 -3.676 1.00 86.12 87 ALA A C 1
ATOM 711 O O . ALA A 1 87 ? -7.911 -8.630 -4.593 1.00 86.12 87 ALA A O 1
ATOM 712 N N . HIS A 1 88 ? -6.848 -10.443 -3.793 1.00 84.75 88 HIS A N 1
ATOM 713 C CA . HIS A 1 88 ? -7.034 -11.251 -4.998 1.00 84.75 88 HIS A CA 1
ATOM 714 C C . HIS A 1 88 ? -8.503 -11.603 -5.232 1.00 84.75 88 HIS A C 1
ATOM 716 O O . HIS A 1 88 ? -8.967 -11.582 -6.371 1.00 84.75 88 HIS A O 1
ATOM 722 N N . ARG A 1 89 ? -9.238 -11.903 -4.156 1.00 85.50 89 ARG A N 1
ATOM 723 C CA . ARG A 1 89 ? -10.662 -12.245 -4.204 1.00 85.50 89 ARG A CA 1
ATOM 724 C C . ARG A 1 89 ? -11.533 -11.047 -4.586 1.00 85.50 89 ARG A C 1
ATOM 726 O O . ARG A 1 89 ? -12.433 -11.190 -5.409 1.00 85.50 89 ARG A O 1
ATOM 733 N N . VAL A 1 90 ? -11.269 -9.878 -3.999 1.00 85.31 90 VAL A N 1
ATOM 734 C CA . VAL A 1 90 ? -12.053 -8.648 -4.213 1.00 85.31 90 VAL A CA 1
ATOM 735 C C . VAL A 1 90 ? -11.702 -7.969 -5.538 1.00 85.31 90 VAL A C 1
ATOM 737 O O . VAL A 1 90 ? -12.585 -7.438 -6.212 1.00 85.31 90 VAL A O 1
ATOM 740 N N . ALA A 1 91 ? -10.425 -7.979 -5.917 1.00 82.12 91 ALA A N 1
ATOM 741 C CA . ALA A 1 91 ? -9.911 -7.307 -7.104 1.00 82.12 91 ALA A CA 1
ATOM 742 C C . ALA A 1 91 ? -8.986 -8.248 -7.906 1.00 82.12 91 ALA A C 1
ATOM 744 O O . ALA A 1 91 ? -7.761 -8.068 -7.934 1.00 82.12 91 ALA A O 1
ATOM 745 N N . PRO A 1 92 ? -9.547 -9.269 -8.581 1.00 78.62 92 PRO A N 1
ATOM 746 C CA . PRO A 1 92 ? -8.758 -10.196 -9.381 1.00 78.62 92 PRO A CA 1
ATOM 747 C C . PRO A 1 92 ? -8.011 -9.446 -10.490 1.00 78.62 92 PRO A C 1
ATOM 749 O O . PRO A 1 92 ? -8.565 -8.600 -11.188 1.00 78.62 92 PRO A O 1
ATOM 752 N N . GLY A 1 93 ? -6.717 -9.731 -10.637 1.00 70.56 93 GLY A N 1
ATOM 753 C CA . GLY A 1 93 ? -5.846 -9.057 -11.607 1.00 70.56 93 GLY A CA 1
ATOM 754 C C . GLY A 1 93 ? -5.260 -7.718 -11.141 1.00 70.56 93 GLY A C 1
ATOM 755 O O . GLY A 1 93 ? -4.257 -7.287 -11.708 1.00 70.56 93 GLY A O 1
ATOM 756 N N . ALA A 1 94 ? -5.772 -7.107 -10.063 1.00 70.56 94 ALA A N 1
ATOM 757 C CA . ALA A 1 94 ? -5.162 -5.912 -9.470 1.00 70.56 94 ALA A CA 1
ATOM 758 C C . ALA A 1 94 ? -3.743 -6.191 -8.951 1.00 70.56 94 ALA A C 1
ATOM 760 O O . ALA A 1 94 ? -2.854 -5.352 -9.082 1.00 70.56 94 ALA A O 1
ATOM 761 N N . LEU A 1 95 ? -3.495 -7.412 -8.456 1.00 61.91 95 LEU A N 1
ATOM 762 C CA . LEU A 1 95 ? -2.160 -7.816 -8.006 1.00 61.91 95 LEU A CA 1
ATOM 763 C C . LEU A 1 95 ? -1.138 -7.974 -9.143 1.00 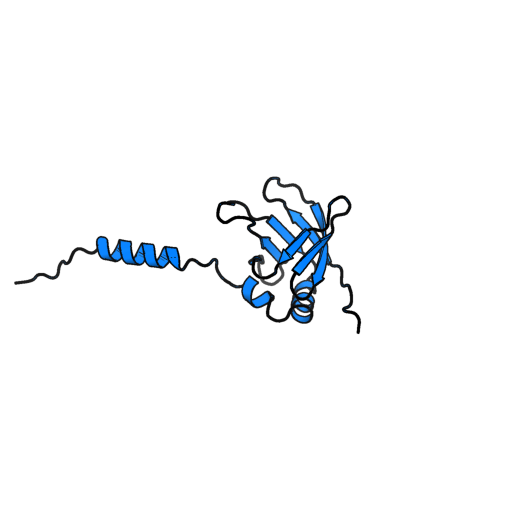61.91 95 LEU A C 1
ATOM 765 O O . LEU A 1 95 ? 0.064 -7.934 -8.890 1.00 61.91 95 LEU A O 1
ATOM 769 N N . GLY A 1 96 ? -1.587 -8.099 -10.396 1.00 59.59 96 GLY A N 1
ATOM 770 C CA . GLY A 1 96 ? -0.697 -8.179 -11.555 1.00 59.59 96 GLY A CA 1
ATOM 771 C C . GLY A 1 96 ? 0.098 -6.890 -11.787 1.00 59.59 96 GLY A C 1
ATOM 772 O O . GLY A 1 96 ? 1.256 -6.959 -12.196 1.00 59.59 96 GLY A O 1
ATOM 773 N N . SER A 1 97 ? -0.471 -5.716 -11.470 1.00 59.44 97 SER A N 1
ATOM 774 C CA . SER A 1 97 ? 0.268 -4.447 -11.566 1.00 59.44 97 SER A CA 1
ATOM 775 C C . SER A 1 97 ? 1.252 -4.251 -10.417 1.00 59.44 97 SER A C 1
ATOM 777 O O . SER A 1 97 ? 2.258 -3.572 -10.598 1.00 59.44 97 SER A O 1
ATOM 779 N N . PHE A 1 98 ? 1.020 -4.875 -9.260 1.00 62.19 98 PHE A N 1
ATOM 780 C CA . PHE A 1 98 ? 1.918 -4.757 -8.112 1.00 62.19 98 PHE A CA 1
ATOM 781 C C . PHE A 1 98 ? 3.310 -5.352 -8.362 1.00 62.19 98 PHE A C 1
ATOM 783 O O . PHE A 1 98 ? 4.274 -4.918 -7.732 1.00 62.19 98 PHE A O 1
ATOM 790 N N . LEU A 1 99 ? 3.408 -6.320 -9.282 1.00 51.84 99 LEU A N 1
ATOM 791 C CA . LEU A 1 99 ? 4.651 -6.959 -9.724 1.00 51.84 99 LEU A CA 1
ATOM 792 C C . LEU A 1 99 ? 5.316 -6.228 -10.901 1.00 51.84 99 LEU A C 1
ATOM 794 O O . LEU A 1 99 ? 6.416 -6.606 -11.309 1.00 51.84 99 LEU A O 1
ATOM 798 N N . ALA A 1 100 ? 4.671 -5.206 -11.474 1.00 49.69 100 ALA A N 1
ATOM 799 C CA . ALA A 1 100 ? 5.204 -4.527 -12.643 1.00 49.69 100 ALA A CA 1
ATOM 800 C C . ALA A 1 100 ? 6.453 -3.710 -12.256 1.00 49.69 100 ALA A C 1
ATOM 802 O O . ALA A 1 100 ? 6.364 -2.791 -11.434 1.00 49.69 100 ALA A O 1
ATOM 803 N N . PRO A 1 101 ? 7.634 -3.993 -12.840 1.00 47.09 101 PRO A N 1
ATOM 804 C CA . PRO A 1 101 ? 8.785 -3.121 -12.669 1.00 47.09 101 PRO A CA 1
ATOM 805 C C . PRO A 1 101 ? 8.436 -1.727 -13.216 1.00 47.09 101 PRO A C 1
ATOM 807 O O . PRO A 1 101 ? 7.708 -1.628 -14.211 1.00 47.09 101 PRO A O 1
ATOM 810 N N . PRO A 1 102 ? 8.944 -0.637 -12.602 1.00 46.91 102 PRO A N 1
ATOM 811 C CA . PRO A 1 102 ? 8.669 0.713 -13.077 1.00 46.91 102 PRO A CA 1
ATOM 812 C C . PRO A 1 102 ? 9.013 0.772 -14.558 1.00 46.91 102 PRO A C 1
ATOM 814 O O . PRO A 1 102 ? 10.052 0.256 -14.971 1.00 46.91 102 PRO A O 1
ATOM 817 N N . GLN A 1 103 ? 8.113 1.346 -15.352 1.00 49.09 103 GLN A N 1
ATOM 818 C CA . GLN A 1 103 ? 8.133 1.349 -16.810 1.00 49.09 103 GLN A CA 1
ATOM 819 C C . GLN A 1 103 ? 9.389 2.072 -17.343 1.00 49.09 103 GLN A C 1
ATOM 821 O O . GLN A 1 103 ? 9.337 3.192 -17.838 1.00 49.09 103 GLN A O 1
ATOM 826 N N . ARG A 1 104 ? 10.551 1.407 -17.276 1.00 49.75 104 ARG A N 1
ATOM 827 C CA . ARG A 1 104 ? 11.875 1.857 -17.739 1.00 49.75 104 ARG A CA 1
ATOM 828 C C . ARG A 1 104 ? 11.985 1.869 -19.266 1.00 49.75 104 ARG A C 1
ATOM 830 O O . ARG A 1 104 ? 13.082 2.000 -19.803 1.00 49.75 104 ARG A O 1
ATOM 837 N N . ARG A 1 105 ? 10.867 1.757 -19.991 1.00 53.19 105 ARG A N 1
ATOM 838 C CA . ARG A 1 105 ? 10.834 1.617 -21.455 1.00 53.19 105 ARG A CA 1
ATOM 839 C C . ARG A 1 105 ? 11.533 2.777 -22.176 1.00 53.19 105 ARG A C 1
ATOM 841 O O . ARG A 1 105 ? 12.065 2.577 -23.262 1.00 53.19 105 ARG A O 1
ATOM 848 N N . ASN A 1 106 ? 11.592 3.959 -21.560 1.00 54.78 106 ASN A N 1
ATOM 849 C CA . ASN A 1 106 ? 12.244 5.131 -22.149 1.00 54.78 106 ASN A CA 1
ATOM 850 C C . ASN A 1 106 ? 13.749 5.219 -21.830 1.00 54.78 106 ASN A C 1
ATOM 852 O O . ASN A 1 106 ? 14.500 5.737 -22.649 1.00 54.78 106 ASN A O 1
ATOM 856 N N . LEU A 1 107 ? 14.207 4.663 -20.701 1.00 59.91 107 LEU A N 1
ATOM 857 C CA . LEU A 1 107 ? 15.630 4.659 -20.328 1.00 59.91 107 LEU A CA 1
ATOM 858 C C . LEU A 1 107 ? 16.443 3.700 -21.202 1.00 59.91 107 LEU A C 1
ATOM 860 O O . LEU A 1 107 ? 17.534 4.044 -21.638 1.00 59.91 107 LEU A O 1
ATOM 864 N N . TRP A 1 108 ? 15.890 2.528 -21.523 1.00 58.25 108 TRP A N 1
ATOM 865 C CA . TRP A 1 108 ? 16.555 1.568 -22.410 1.00 58.25 108 TRP A CA 1
ATOM 866 C C . TRP A 1 108 ? 16.696 2.100 -23.837 1.00 58.25 108 TRP A C 1
ATOM 868 O O . TRP A 1 108 ? 17.734 1.912 -24.458 1.00 58.25 108 TRP A O 1
ATOM 878 N N . ARG A 1 109 ? 15.694 2.834 -24.339 1.00 63.25 109 ARG A N 1
ATOM 879 C CA . ARG A 1 109 ? 15.791 3.515 -25.640 1.00 63.25 109 ARG A CA 1
ATOM 880 C C . ARG A 1 109 ? 16.872 4.594 -25.632 1.00 63.25 109 ARG A C 1
ATOM 882 O O . ARG A 1 109 ? 17.645 4.659 -26.578 1.00 63.25 109 ARG A O 1
ATOM 889 N N . ALA A 1 110 ? 16.963 5.387 -24.563 1.00 65.38 110 ALA A N 1
ATOM 890 C CA . ALA A 1 110 ? 18.018 6.390 -24.418 1.00 65.38 110 ALA A CA 1
ATOM 891 C C . ALA A 1 110 ? 19.419 5.754 -24.359 1.00 65.38 110 ALA A C 1
ATOM 893 O O . ALA A 1 110 ? 20.333 6.250 -25.007 1.00 65.38 110 ALA A O 1
ATOM 894 N N . LEU A 1 111 ? 19.575 4.626 -23.657 1.00 73.44 111 LEU A N 1
ATOM 895 C CA . LEU A 1 111 ? 20.836 3.879 -23.608 1.00 73.44 111 LEU A CA 1
ATOM 896 C C . LEU A 1 111 ? 21.206 3.247 -24.955 1.00 73.44 111 LEU A C 1
ATOM 898 O O . LEU A 1 111 ? 22.374 3.277 -25.319 1.00 73.44 111 LEU A O 1
ATOM 902 N N . ILE A 1 112 ? 20.239 2.720 -25.715 1.00 73.06 112 ILE A N 1
ATOM 903 C CA . ILE A 1 112 ? 20.487 2.181 -27.065 1.00 73.06 112 ILE A CA 1
ATOM 904 C C . ILE A 1 112 ? 20.920 3.294 -28.022 1.00 73.06 112 ILE A C 1
ATOM 906 O O . ILE A 1 112 ? 21.885 3.117 -28.758 1.00 73.06 112 ILE A O 1
ATOM 910 N N . VAL A 1 113 ? 20.245 4.448 -27.996 1.00 72.88 113 VAL A N 1
ATOM 911 C CA . VAL A 1 113 ? 20.634 5.606 -28.817 1.00 72.88 113 VAL A CA 1
ATOM 912 C C . VAL A 1 113 ? 22.029 6.096 -28.423 1.00 72.88 113 VAL A C 1
ATOM 914 O O . VAL A 1 113 ? 22.857 6.327 -29.297 1.00 72.88 113 VAL A O 1
ATOM 917 N N . LEU A 1 114 ? 22.323 6.189 -27.123 1.00 73.25 114 LEU A N 1
ATOM 918 C CA . LEU A 1 114 ? 23.644 6.579 -26.633 1.00 73.25 114 LEU A CA 1
ATOM 919 C C . LEU A 1 114 ? 24.733 5.573 -27.046 1.00 73.25 114 LEU A C 1
ATOM 921 O O . LEU A 1 114 ? 25.802 5.985 -27.484 1.00 73.25 114 LEU A O 1
ATOM 925 N N . ALA A 1 115 ? 24.454 4.269 -26.966 1.00 71.06 115 ALA A N 1
ATOM 926 C CA . ALA A 1 115 ? 25.371 3.219 -27.402 1.00 71.06 115 ALA A CA 1
ATOM 927 C C . ALA A 1 115 ? 25.634 3.266 -28.916 1.00 71.06 115 ALA A C 1
ATOM 929 O O . ALA A 1 115 ? 26.773 3.088 -29.333 1.00 71.06 115 ALA A O 1
ATOM 930 N N . LEU A 1 116 ? 24.622 3.567 -29.739 1.00 68.88 116 LEU A N 1
ATOM 931 C CA . LEU A 1 116 ? 24.795 3.729 -31.188 1.00 68.88 116 LEU A CA 1
ATOM 932 C C . LEU A 1 116 ? 25.649 4.949 -31.560 1.00 68.88 116 LEU A C 1
ATOM 934 O O . LEU A 1 116 ? 26.334 4.916 -32.575 1.00 68.88 116 LEU A O 1
ATOM 938 N N . VAL A 1 117 ? 25.616 6.015 -30.755 1.00 68.38 117 VAL A N 1
ATOM 939 C CA . VAL A 1 117 ? 26.449 7.215 -30.962 1.00 68.38 117 VAL A CA 1
ATOM 940 C C . VAL A 1 117 ? 27.894 6.989 -30.493 1.00 68.38 117 VAL A C 1
ATOM 942 O O . VAL A 1 117 ? 28.816 7.582 -31.045 1.00 68.38 117 VAL A O 1
ATOM 945 N N . LEU A 1 118 ? 28.103 6.127 -29.491 1.00 65.81 118 LEU A N 1
ATOM 946 C CA . LEU A 1 118 ? 29.414 5.848 -28.888 1.00 65.81 118 LEU A CA 1
ATOM 947 C C . LEU A 1 118 ? 30.194 4.702 -29.534 1.00 65.81 118 LEU A C 1
ATOM 949 O O . LEU A 1 118 ? 31.358 4.527 -29.184 1.00 65.81 118 LEU A O 1
ATOM 953 N N . ILE A 1 119 ? 29.595 3.928 -30.442 1.00 62.56 119 ILE A N 1
ATOM 954 C CA . ILE A 1 119 ? 30.321 2.958 -31.267 1.00 62.56 119 ILE A CA 1
ATOM 955 C C . ILE A 1 119 ? 30.673 3.672 -32.580 1.00 62.56 119 ILE A C 1
ATOM 957 O O . ILE A 1 119 ? 29.814 3.780 -33.457 1.00 62.56 119 ILE A O 1
ATOM 961 N N . PRO A 1 120 ? 31.907 4.183 -32.755 1.00 59.47 120 PRO A N 1
ATOM 962 C CA . PRO A 1 120 ? 32.325 4.667 -34.059 1.00 59.47 120 PRO A CA 1
ATOM 963 C C . PRO A 1 120 ? 32.391 3.467 -35.017 1.00 59.47 120 PRO A C 1
ATOM 965 O O . PRO A 1 120 ? 32.730 2.360 -34.582 1.00 59.47 120 PRO A O 1
ATOM 968 N N . PRO A 1 121 ? 32.116 3.639 -36.320 1.00 56.75 121 PRO A N 1
ATOM 969 C CA . PRO A 1 121 ? 32.292 2.565 -37.282 1.00 56.75 121 PRO A CA 1
ATOM 970 C C . PRO A 1 121 ? 33.793 2.309 -37.486 1.00 56.75 121 PRO A C 1
ATOM 972 O O . PRO A 1 121 ? 34.402 2.828 -38.413 1.00 56.75 121 PRO A O 1
ATOM 975 N N . LEU A 1 122 ? 34.404 1.472 -36.644 1.00 54.75 122 LEU A N 1
ATOM 976 C CA . LEU A 1 122 ? 35.723 0.870 -36.893 1.00 54.75 122 LEU A CA 1
ATOM 977 C C . LEU A 1 122 ? 35.613 -0.333 -37.848 1.00 54.75 122 LEU A C 1
ATOM 979 O O . LEU A 1 122 ? 36.255 -1.360 -37.657 1.00 54.75 122 LEU A O 1
ATOM 983 N N . PHE A 1 123 ? 34.781 -0.203 -38.882 1.00 57.41 123 PHE A N 1
ATOM 984 C CA . PHE A 1 123 ? 34.655 -1.172 -39.971 1.00 57.41 123 PHE A CA 1
ATOM 985 C C . PHE A 1 123 ? 34.510 -0.465 -41.327 1.00 57.41 123 PHE A C 1
ATOM 987 O O . PHE A 1 123 ? 33.696 -0.853 -42.156 1.00 57.41 123 PHE A O 1
ATOM 994 N N . PHE A 1 124 ? 35.315 0.570 -41.572 1.00 52.25 124 PHE A N 1
ATOM 995 C CA . PHE A 1 124 ? 35.765 0.860 -42.934 1.00 52.25 124 PHE A CA 1
ATOM 996 C C . PHE A 1 124 ? 37.192 0.329 -43.063 1.00 52.25 124 PHE A C 1
ATOM 998 O O . PHE A 1 124 ? 38.161 1.026 -42.785 1.00 52.25 124 PHE A O 1
ATOM 1005 N N . GLY A 1 125 ? 37.294 -0.954 -43.405 1.00 57.28 125 GLY A N 1
ATOM 1006 C CA . GLY A 1 125 ? 38.484 -1.486 -44.051 1.00 57.28 125 GLY A CA 1
ATOM 1007 C C . GLY A 1 125 ? 38.358 -1.273 -45.555 1.00 57.28 125 GLY A C 1
ATOM 1008 O O . GLY A 1 125 ? 37.307 -1.592 -46.109 1.00 57.28 125 GLY A O 1
ATOM 1009 N N . ILE A 1 126 ? 39.403 -0.709 -46.159 1.00 48.22 126 ILE A N 1
ATOM 1010 C CA . ILE A 1 126 ? 40.053 -1.059 -47.436 1.00 48.22 126 ILE A CA 1
ATOM 1011 C C . ILE A 1 126 ? 41.427 -0.388 -47.393 1.00 48.22 126 ILE A C 1
ATOM 1013 O O . ILE A 1 126 ? 41.471 0.824 -47.082 1.00 48.22 126 ILE A O 1
#

Secondary structure (DSSP, 8-state):
-PPP--EEEEEEE-SSSS--EEEEEEE-SSEEEEE-SSS--EEEEGGGEEEEESSSSSPEEEEE-SSTT-SS-EEEEE--TTHHHHHHHHSTTHHHHHTPPP-THHHHHHHHHHHHHHS-------

Sequence (126 aa):
MPPSLMEFEGFYYDGKSPTRHPVKLRLNPQHLHLIFPDQPLLSWPYSGLRMTRTGSDGPIRLERFISKNEVTPRLVVIEDPEFLAEAHRVAPGALGSFLAPPQRRNLWRALIVLALVLIPPLFFGI

pLDDT: mean 77.89, std 14.98, range [35.06, 94.62]

Radius of gyration: 20.32 Å; chains: 1; bounding box: 64×29×60 Å